Protein AF-A0A970EZI5-F1 (afdb_monomer_lite)

pLDDT: mean 96.34, std 3.73, range [73.44, 98.75]

Foldseek 3Di:
DDPVLVCCLVCVLQVQKDQQADDPCCVQNVDHRDSPDIDRDGNVLSVVCSVVVHHPSVVCVPPPD

Radius of gyration: 11.21 Å; chains: 1; bounding box: 25×20×30 Å

Sequence (65 aa):
QTPEFEWMKDNAHKYGFILRYPEGKEHITGYMCEPWHYRYVGKEVAKEIYEMGITFDEYYELFIK

Secondary structure (DSSP, 8-state):
--HHHHHHHHHGGGGTEEESS-TT-HHHHSS---TT-EEE--HHHHHHHHHHT--HHHHHHHHT-

Structure (mmCIF, N/CA/C/O backbone):
data_AF-A0A970EZI5-F1
#
_entry.id   AF-A0A970EZI5-F1
#
loop_
_atom_site.group_PDB
_atom_site.id
_atom_site.type_symbol
_atom_site.label_atom_id
_atom_site.label_alt_id
_atom_site.label_comp_id
_atom_site.label_asym_id
_atom_site.label_entity_id
_atom_site.label_seq_id
_atom_site.pdbx_PDB_ins_code
_atom_site.Cartn_x
_atom_site.Cartn_y
_atom_site.Cartn_z
_atom_site.occupancy
_atom_site.B_iso_or_equiv
_atom_site.auth_seq_id
_atom_site.auth_comp_id
_atom_site.auth_asym_id
_atom_site.auth_atom_id
_atom_site.pdbx_PDB_model_num
ATOM 1 N N . GLN A 1 1 ? 14.221 -0.833 -10.187 1.00 73.44 1 GLN A N 1
ATOM 2 C CA . GLN A 1 1 ? 12.747 -0.889 -10.285 1.00 73.44 1 GLN A CA 1
ATOM 3 C C . GLN A 1 1 ? 12.350 -0.669 -11.733 1.00 73.44 1 GLN A C 1
ATOM 5 O O . GLN A 1 1 ? 13.074 0.034 -12.434 1.00 73.44 1 GLN A O 1
ATOM 10 N N . THR A 1 2 ? 11.292 -1.331 -12.203 1.00 91.69 2 THR A N 1
ATOM 11 C CA . THR A 1 2 ? 10.822 -1.193 -13.590 1.00 91.69 2 THR A CA 1
ATOM 12 C C . THR A 1 2 ? 9.746 -0.105 -13.684 1.00 91.69 2 THR A C 1
ATOM 14 O O . THR A 1 2 ? 9.104 0.189 -12.671 1.00 91.69 2 THR A O 1
ATOM 17 N N . PRO A 1 3 ? 9.514 0.489 -14.869 1.00 94.38 3 PRO A N 1
ATOM 18 C CA . PRO A 1 3 ? 8.438 1.464 -15.061 1.00 94.38 3 PRO A CA 1
ATOM 19 C C . PRO A 1 3 ? 7.055 0.932 -14.655 1.00 94.38 3 PRO A C 1
ATOM 21 O O . PRO A 1 3 ? 6.235 1.673 -14.122 1.00 94.38 3 PRO A O 1
ATOM 24 N N . GLU A 1 4 ? 6.803 -0.360 -14.865 1.00 92.94 4 GLU A N 1
ATOM 25 C CA . GLU A 1 4 ? 5.543 -1.020 -14.519 1.00 92.94 4 GLU A CA 1
ATOM 26 C C . GLU A 1 4 ? 5.356 -1.122 -13.004 1.00 92.94 4 GLU A C 1
ATOM 28 O O . GLU A 1 4 ? 4.242 -0.954 -12.513 1.00 92.94 4 GLU A O 1
ATOM 33 N N . PHE A 1 5 ? 6.436 -1.364 -12.255 1.00 91.31 5 PHE A N 1
ATOM 34 C CA . PHE A 1 5 ? 6.376 -1.411 -10.796 1.00 91.31 5 PHE A CA 1
ATOM 35 C C . PHE A 1 5 ? 6.032 -0.040 -10.204 1.00 91.31 5 PHE A C 1
ATOM 37 O O . PHE A 1 5 ? 5.120 0.042 -9.382 1.00 91.31 5 PHE A O 1
ATOM 44 N N . GLU A 1 6 ? 6.695 1.031 -10.655 1.00 93.81 6 GLU A N 1
ATOM 45 C CA . GLU A 1 6 ? 6.370 2.391 -10.197 1.00 93.81 6 GLU A CA 1
ATOM 46 C C . GLU A 1 6 ? 4.935 2.771 -10.575 1.00 93.81 6 GLU A C 1
ATOM 48 O O . GLU A 1 6 ? 4.187 3.288 -9.748 1.00 93.81 6 GLU A O 1
ATOM 53 N N . TRP A 1 7 ? 4.494 2.417 -11.790 1.00 95.69 7 TRP A N 1
ATOM 54 C CA . TRP A 1 7 ? 3.110 2.651 -12.190 1.00 95.69 7 TRP A CA 1
ATOM 55 C C . TRP A 1 7 ? 2.125 1.924 -11.273 1.00 95.69 7 TRP A C 1
ATOM 57 O O . TRP A 1 7 ? 1.153 2.525 -10.820 1.00 95.69 7 TRP A O 1
ATOM 67 N N . MET A 1 8 ? 2.368 0.651 -10.962 1.00 95.88 8 MET A N 1
ATOM 68 C CA . MET A 1 8 ? 1.488 -0.110 -10.079 1.00 95.88 8 MET A CA 1
ATOM 69 C C . MET A 1 8 ? 1.479 0.458 -8.658 1.00 95.88 8 MET A C 1
ATOM 71 O O . MET A 1 8 ? 0.404 0.629 -8.086 1.00 95.88 8 MET A O 1
ATOM 75 N N . LYS A 1 9 ? 2.637 0.830 -8.112 1.00 93.19 9 LYS A N 1
ATOM 76 C CA . LYS A 1 9 ? 2.751 1.456 -6.790 1.00 93.19 9 LYS A CA 1
ATOM 77 C C . LYS A 1 9 ? 1.933 2.753 -6.694 1.00 93.19 9 LYS A C 1
ATOM 79 O O . LYS A 1 9 ? 1.197 2.929 -5.725 1.00 93.19 9 LYS A O 1
ATOM 84 N N . ASP A 1 10 ? 1.970 3.591 -7.729 1.00 96.19 10 ASP A N 1
ATOM 85 C CA . ASP A 1 10 ? 1.293 4.896 -7.750 1.00 96.19 10 ASP A CA 1
ATOM 86 C C . ASP A 1 10 ? -0.173 4.840 -8.226 1.00 96.19 10 ASP A C 1
ATOM 88 O O . ASP A 1 10 ? -0.899 5.836 -8.147 1.00 96.19 10 ASP A O 1
ATOM 92 N N . ASN A 1 11 ? -0.639 3.708 -8.771 1.00 98.06 11 ASN A N 1
ATOM 93 C CA . ASN A 1 11 ? -1.964 3.627 -9.403 1.00 98.06 11 ASN A CA 1
ATOM 94 C C . ASN A 1 11 ? -2.844 2.465 -8.936 1.00 98.06 11 ASN A C 1
ATOM 96 O O . ASN A 1 11 ? -4.060 2.570 -9.085 1.00 98.06 11 ASN A O 1
ATOM 100 N N . ALA A 1 12 ? -2.303 1.391 -8.353 1.00 98.31 12 ALA A N 1
ATOM 101 C CA . ALA A 1 12 ? -3.079 0.199 -7.987 1.00 98.31 12 ALA A CA 1
ATOM 102 C C . ALA A 1 12 ? -4.294 0.521 -7.098 1.00 98.31 12 ALA A C 1
ATOM 104 O O . ALA A 1 12 ? -5.387 -0.014 -7.318 1.00 98.31 12 ALA A O 1
ATOM 105 N N . HIS A 1 13 ? -4.139 1.468 -6.166 1.00 98.62 13 HIS A N 1
ATOM 106 C CA . HIS A 1 13 ? -5.198 1.891 -5.248 1.00 98.62 13 HIS A CA 1
ATOM 107 C C . HIS A 1 13 ? -6.434 2.438 -5.976 1.00 98.62 13 HIS A C 1
ATOM 109 O O . HIS A 1 13 ? -7.564 2.170 -5.569 1.00 98.62 13 HIS A O 1
ATOM 115 N N . LYS A 1 14 ? -6.248 3.104 -7.126 1.00 98.56 14 LYS A N 1
ATOM 116 C CA . LYS A 1 14 ? -7.336 3.637 -7.973 1.00 98.56 14 LYS A CA 1
ATOM 117 C C . LYS A 1 14 ? -8.255 2.532 -8.503 1.00 98.56 14 LYS A C 1
ATOM 119 O O . LYS A 1 14 ? -9.415 2.777 -8.847 1.00 98.56 14 LYS A O 1
ATOM 124 N N . TYR A 1 15 ? -7.743 1.305 -8.550 1.00 98.50 15 TYR A N 1
ATOM 125 C CA . TYR A 1 15 ? -8.437 0.116 -9.031 1.00 98.50 15 TYR A CA 1
ATOM 126 C C . TYR A 1 15 ? -8.848 -0.834 -7.896 1.00 98.50 15 TYR A C 1
ATOM 128 O O . TYR A 1 15 ? -9.402 -1.896 -8.166 1.00 98.50 15 TYR A O 1
ATOM 136 N N . GLY A 1 16 ? -8.637 -0.450 -6.632 1.00 98.56 16 GLY A N 1
ATOM 137 C CA . GLY A 1 16 ? -8.974 -1.270 -5.465 1.00 98.56 16 GLY A CA 1
ATOM 138 C C . GLY A 1 16 ? -7.919 -2.311 -5.096 1.00 98.56 16 GLY A C 1
ATOM 139 O O . GLY A 1 16 ? -8.229 -3.243 -4.352 1.00 98.56 16 GLY A O 1
ATOM 140 N N . PHE A 1 17 ? -6.699 -2.170 -5.619 1.00 98.75 17 PHE A N 1
ATOM 141 C CA . PHE A 1 17 ? -5.572 -3.048 -5.326 1.00 98.75 17 PHE A CA 1
ATOM 142 C C . PHE A 1 17 ? -4.532 -2.350 -4.453 1.00 98.75 17 PHE A C 1
ATOM 144 O O . PHE A 1 17 ? -4.285 -1.157 -4.594 1.00 98.75 17 PHE A O 1
ATOM 151 N N . ILE A 1 18 ? -3.872 -3.124 -3.599 1.00 98.50 18 ILE A N 1
ATOM 152 C CA . ILE A 1 18 ? -2.736 -2.680 -2.786 1.00 98.50 18 ILE A CA 1
ATOM 153 C C . ILE A 1 18 ? -1.548 -3.610 -3.007 1.00 98.50 18 ILE A C 1
ATOM 155 O O . ILE A 1 18 ? -1.744 -4.806 -3.236 1.00 98.50 18 ILE A O 1
ATOM 159 N N . LEU A 1 19 ? -0.329 -3.081 -2.891 1.00 98.00 19 LEU A N 1
ATOM 160 C CA . LEU A 1 19 ? 0.862 -3.913 -2.741 1.00 98.00 19 LEU A CA 1
ATOM 161 C C . LEU A 1 19 ? 0.799 -4.569 -1.358 1.00 98.00 19 LEU A C 1
ATOM 163 O O . LEU A 1 19 ? 0.911 -3.887 -0.340 1.00 98.00 19 LEU A O 1
ATOM 167 N N . ARG A 1 20 ? 0.549 -5.881 -1.310 1.00 98.25 20 ARG A N 1
ATOM 168 C CA . ARG A 1 20 ? 0.224 -6.568 -0.052 1.00 98.25 20 ARG A CA 1
ATOM 169 C C . ARG A 1 20 ? 1.427 -6.675 0.884 1.00 98.25 20 ARG A C 1
ATOM 171 O O . ARG A 1 20 ? 1.239 -6.601 2.099 1.00 98.25 20 ARG A O 1
ATOM 178 N N . TYR A 1 21 ? 2.618 -6.839 0.313 1.00 97.69 21 TYR A N 1
ATOM 179 C CA . TYR A 1 21 ? 3.873 -7.050 1.031 1.00 97.69 21 TYR A CA 1
ATOM 180 C C . TYR A 1 21 ? 4.934 -6.050 0.551 1.00 97.69 21 TYR A C 1
ATOM 182 O O . TYR A 1 21 ? 5.765 -6.387 -0.297 1.00 97.69 21 TYR A O 1
ATOM 190 N N . PRO A 1 22 ? 4.866 -4.792 1.022 1.00 96.31 22 PRO A N 1
ATOM 191 C CA . PRO A 1 22 ? 5.844 -3.772 0.674 1.00 96.31 22 PRO A CA 1
ATOM 192 C C . PRO A 1 22 ? 7.168 -3.970 1.426 1.00 96.31 22 PRO A C 1
ATOM 194 O O . PRO A 1 22 ? 7.205 -4.506 2.535 1.00 96.31 22 PRO A O 1
ATOM 197 N N . GLU A 1 23 ? 8.251 -3.487 0.8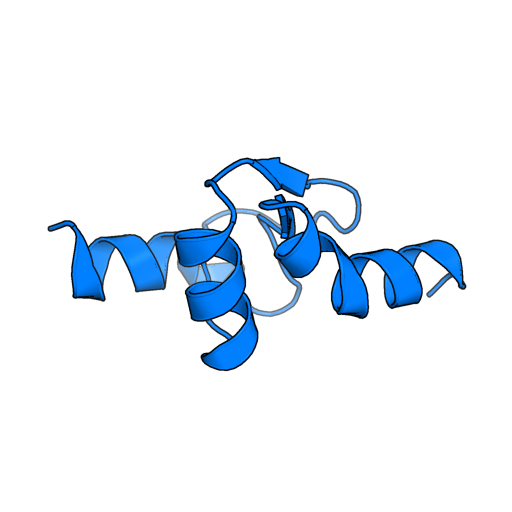22 1.00 94.81 23 GLU A N 1
ATOM 198 C CA . GLU A 1 23 ? 9.592 -3.483 1.415 1.00 94.81 23 GLU A CA 1
ATOM 199 C C . GLU A 1 23 ? 9.630 -2.694 2.730 1.00 94.81 23 GLU A C 1
ATOM 201 O O . GLU A 1 23 ? 9.026 -1.625 2.845 1.00 94.81 23 GLU A O 1
ATOM 206 N N . GLY A 1 24 ? 10.340 -3.218 3.732 1.00 95.94 24 GLY A N 1
ATOM 207 C CA . GLY A 1 24 ? 10.510 -2.566 5.034 1.00 95.94 24 GLY A CA 1
ATOM 208 C C . GLY A 1 24 ? 9.337 -2.757 6.002 1.00 95.94 24 GLY A C 1
ATOM 209 O O . GLY A 1 24 ? 9.362 -2.231 7.117 1.00 95.94 24 GLY A O 1
ATOM 210 N N . LYS A 1 25 ? 8.303 -3.508 5.607 1.00 97.38 25 LYS A N 1
ATOM 211 C CA . LYS A 1 25 ? 7.119 -3.828 6.424 1.00 97.38 25 LYS A CA 1
ATOM 212 C C . LYS A 1 25 ? 7.035 -5.320 6.778 1.00 97.38 25 LYS A C 1
ATOM 214 O O . LYS A 1 25 ? 5.983 -5.808 7.192 1.00 97.38 25 LYS A O 1
ATOM 219 N N . GLU A 1 26 ? 8.136 -6.058 6.666 1.00 97.25 26 GLU A N 1
ATOM 220 C CA . GLU A 1 26 ? 8.215 -7.502 6.935 1.00 97.25 26 GLU A CA 1
ATOM 221 C C . GLU A 1 26 ? 7.889 -7.820 8.399 1.00 97.25 26 GLU A C 1
ATOM 223 O O . GLU A 1 26 ? 7.211 -8.795 8.701 1.00 97.25 26 GLU A O 1
ATOM 228 N N . HIS A 1 27 ? 8.314 -6.949 9.315 1.00 97.25 27 HIS A N 1
ATOM 229 C CA . HIS A 1 27 ? 8.044 -7.065 10.750 1.00 9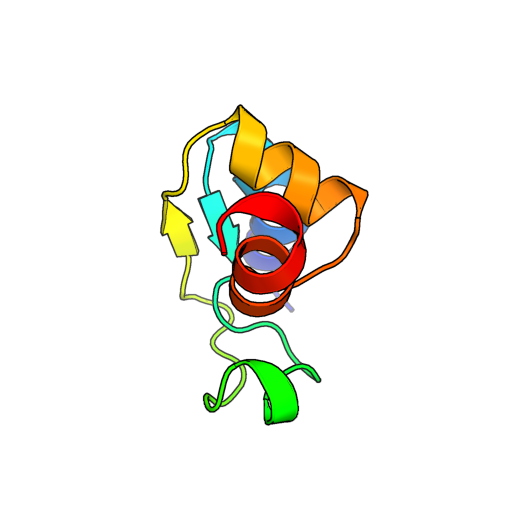7.25 27 HIS A CA 1
ATOM 230 C C . HIS A 1 27 ? 6.559 -6.900 11.117 1.00 97.25 27 HIS A C 1
ATOM 232 O O . HIS A 1 27 ? 6.161 -7.299 12.208 1.00 97.25 27 HIS A O 1
ATOM 238 N N . ILE A 1 28 ? 5.756 -6.316 10.222 1.00 97.50 28 ILE A N 1
ATOM 239 C CA . ILE A 1 28 ? 4.307 -6.149 10.392 1.00 97.50 28 ILE A CA 1
ATOM 240 C C . ILE A 1 28 ? 3.569 -7.265 9.662 1.00 97.50 28 ILE A C 1
ATOM 242 O O . ILE A 1 28 ? 2.728 -7.947 10.235 1.00 97.50 28 ILE A O 1
ATOM 246 N N . THR A 1 29 ? 3.894 -7.449 8.384 1.00 96.81 29 THR A N 1
ATOM 247 C CA . THR A 1 29 ? 3.163 -8.361 7.500 1.00 96.81 29 THR A CA 1
ATOM 248 C C . THR A 1 29 ? 3.555 -9.826 7.692 1.00 96.81 29 THR A C 1
ATOM 250 O O . THR A 1 29 ? 2.799 -10.711 7.300 1.00 96.81 29 THR A O 1
ATOM 253 N N . GLY A 1 30 ? 4.733 -10.098 8.263 1.00 96.94 30 GLY A N 1
ATOM 254 C CA . GLY A 1 30 ? 5.295 -11.440 8.432 1.00 96.94 30 GLY A CA 1
ATOM 255 C C . GLY A 1 30 ? 5.866 -12.061 7.152 1.00 96.94 30 GLY A C 1
ATOM 256 O O . GLY A 1 30 ? 6.337 -13.196 7.192 1.00 96.94 30 GLY A O 1
ATOM 257 N N . TYR A 1 31 ? 5.843 -11.339 6.029 1.00 96.25 31 TYR A N 1
ATOM 258 C CA . TYR A 1 31 ? 6.321 -11.802 4.726 1.00 96.25 31 TYR A CA 1
ATOM 259 C C . TYR A 1 31 ? 7.428 -10.889 4.208 1.00 96.25 31 TYR A C 1
ATOM 261 O O . TYR A 1 31 ? 7.439 -9.692 4.485 1.00 96.25 31 TYR A O 1
ATOM 269 N N . MET A 1 32 ? 8.359 -11.463 3.444 1.00 96.88 32 MET A N 1
ATOM 270 C CA . MET A 1 32 ? 9.352 -10.687 2.698 1.00 96.88 32 MET A CA 1
ATOM 271 C C . MET A 1 32 ? 8.678 -9.802 1.641 1.00 96.88 32 MET A C 1
ATOM 273 O O . MET A 1 32 ? 7.558 -10.081 1.220 1.00 96.88 32 MET A O 1
ATOM 277 N N . CYS A 1 33 ? 9.375 -8.757 1.188 1.00 95.38 33 CYS A N 1
ATOM 278 C CA . CYS A 1 33 ? 8.902 -7.917 0.090 1.00 95.38 33 CYS A CA 1
ATOM 279 C C . CYS A 1 33 ? 8.558 -8.755 -1.155 1.00 95.38 33 CYS A C 1
ATOM 281 O O . CYS A 1 33 ? 9.409 -9.471 -1.690 1.00 95.38 33 CYS A O 1
ATOM 283 N N . GLU A 1 34 ? 7.324 -8.618 -1.643 1.00 95.56 34 GLU A N 1
ATOM 284 C CA . GLU A 1 34 ? 6.841 -9.255 -2.871 1.00 95.56 34 GLU A CA 1
ATOM 285 C C . GLU A 1 34 ? 6.292 -8.179 -3.823 1.00 95.56 34 GLU A C 1
ATOM 287 O O . GLU A 1 34 ? 5.085 -7.924 -3.839 1.00 95.56 34 GLU A O 1
ATOM 292 N N . PRO A 1 35 ? 7.137 -7.539 -4.656 1.00 92.62 35 PRO A N 1
ATOM 293 C CA . PRO A 1 35 ? 6.733 -6.415 -5.512 1.00 92.62 35 PRO A CA 1
ATOM 294 C C . PRO A 1 35 ? 5.674 -6.769 -6.574 1.00 92.62 35 PRO A C 1
ATOM 296 O O . PRO A 1 35 ? 5.104 -5.874 -7.197 1.00 92.62 35 PRO A O 1
ATOM 299 N N . TRP A 1 36 ? 5.406 -8.060 -6.789 1.00 93.88 36 TRP A N 1
ATOM 300 C CA . TRP A 1 36 ? 4.379 -8.579 -7.697 1.00 93.88 36 TRP A CA 1
ATOM 301 C C . TRP A 1 36 ? 3.036 -8.873 -7.009 1.00 93.88 36 TRP A C 1
ATOM 303 O O . TRP A 1 36 ? 2.040 -9.100 -7.697 1.00 93.88 36 TRP A O 1
ATOM 313 N N . HIS A 1 37 ? 2.981 -8.910 -5.674 1.00 97.19 37 HIS A N 1
ATOM 314 C CA . HIS A 1 37 ? 1.804 -9.384 -4.951 1.00 97.19 37 HIS A CA 1
ATOM 315 C C . HIS A 1 37 ? 0.808 -8.254 -4.695 1.00 97.19 37 HIS A C 1
ATOM 317 O O . HIS A 1 37 ? 0.898 -7.519 -3.708 1.00 97.19 37 HIS A O 1
ATOM 323 N N . TYR A 1 38 ? -0.209 -8.169 -5.553 1.00 97.81 38 TYR A N 1
ATOM 324 C CA . TYR A 1 38 ? -1.309 -7.225 -5.389 1.00 97.81 38 TYR A CA 1
ATOM 325 C C . TYR A 1 38 ? -2.566 -7.906 -4.861 1.00 97.81 38 TYR A C 1
ATOM 327 O O . TYR A 1 38 ? -3.008 -8.932 -5.376 1.00 97.81 38 TYR A O 1
ATOM 335 N N . ARG A 1 39 ? -3.173 -7.301 -3.841 1.00 98.38 39 ARG A N 1
ATOM 336 C CA . ARG A 1 39 ? -4.403 -7.790 -3.214 1.00 98.38 39 ARG A CA 1
ATOM 337 C C . ARG A 1 39 ? -5.552 -6.836 -3.504 1.00 98.38 39 ARG A C 1
ATOM 339 O O . ARG A 1 39 ? -5.444 -5.646 -3.226 1.00 98.38 39 ARG A O 1
ATOM 346 N N . TYR A 1 40 ? -6.666 -7.367 -4.003 1.00 98.50 40 TYR A N 1
ATOM 347 C CA . TYR A 1 40 ? -7.912 -6.611 -4.094 1.00 98.50 40 TYR A CA 1
ATOM 348 C C . TYR A 1 40 ? -8.572 -6.485 -2.715 1.00 98.50 40 TYR A C 1
ATOM 350 O O . TYR A 1 40 ? -8.809 -7.493 -2.037 1.00 98.50 40 TYR A O 1
ATOM 358 N N . VAL A 1 41 ? -8.872 -5.249 -2.322 1.00 98.19 41 VAL A N 1
ATOM 359 C CA . VAL A 1 41 ? -9.532 -4.900 -1.050 1.00 98.19 41 VAL A CA 1
ATOM 360 C C . VAL A 1 41 ? -10.732 -3.964 -1.241 1.00 98.19 41 VAL A C 1
ATOM 362 O O . VAL A 1 41 ? -11.404 -3.626 -0.274 1.00 98.19 41 VAL A O 1
ATOM 365 N N . GLY A 1 42 ? -11.038 -3.578 -2.485 1.00 98.56 42 GLY A N 1
ATOM 366 C CA . GLY A 1 42 ? -12.049 -2.566 -2.802 1.00 98.56 42 GLY A CA 1
ATOM 367 C C . GLY A 1 42 ? -11.447 -1.162 -2.917 1.00 98.56 42 GLY A C 1
ATOM 368 O O . GLY A 1 42 ? -10.382 -0.883 -2.374 1.00 98.56 42 GLY A O 1
ATOM 369 N N . LYS A 1 43 ? -12.108 -0.280 -3.678 1.00 98.44 43 LYS A N 1
ATOM 370 C CA . LYS A 1 43 ? -11.568 1.049 -4.027 1.00 98.44 43 LYS A CA 1
ATOM 371 C C . LYS A 1 43 ? -11.374 1.960 -2.818 1.00 98.44 43 LYS A C 1
ATOM 373 O O . LYS A 1 43 ? -10.320 2.572 -2.711 1.00 98.44 43 LYS A O 1
ATOM 378 N N . GLU A 1 44 ? -12.358 2.017 -1.926 1.00 98.19 44 GLU A N 1
ATOM 379 C CA . GLU A 1 44 ? -12.301 2.898 -0.753 1.00 98.19 44 GLU A CA 1
ATOM 380 C C . GLU A 1 44 ? -11.171 2.479 0.193 1.00 98.19 44 GLU A C 1
ATOM 382 O O . GLU A 1 44 ? -10.266 3.262 0.460 1.00 98.19 44 GLU A O 1
ATOM 387 N N . VAL A 1 45 ? -11.134 1.198 0.572 1.00 98.38 45 VAL A N 1
ATOM 388 C CA . VAL A 1 45 ? -10.085 0.644 1.443 1.00 98.38 45 VAL A CA 1
ATOM 389 C C . VAL A 1 45 ? -8.695 0.807 0.824 1.00 98.38 45 VAL A C 1
ATOM 391 O O . VAL A 1 45 ? -7.755 1.224 1.493 1.00 98.38 45 VAL A O 1
ATOM 394 N N . ALA A 1 46 ? -8.536 0.497 -0.467 1.00 98.69 46 ALA A N 1
ATOM 395 C CA . ALA A 1 46 ? -7.236 0.620 -1.122 1.00 98.69 46 ALA A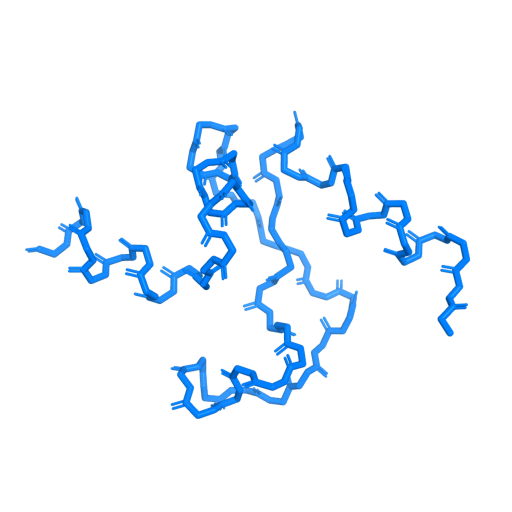 CA 1
ATOM 396 C C . ALA A 1 46 ? -6.751 2.075 -1.171 1.00 98.69 46 ALA A C 1
ATOM 398 O O . ALA A 1 46 ? -5.554 2.325 -1.027 1.00 98.69 46 ALA A O 1
ATOM 399 N N . LYS A 1 47 ? -7.673 3.024 -1.367 1.00 98.56 47 LYS A N 1
ATOM 400 C CA . LYS A 1 47 ? -7.385 4.457 -1.334 1.00 98.56 47 LYS A CA 1
ATOM 401 C C . LYS A 1 47 ? -6.930 4.894 0.058 1.00 98.56 47 LYS A C 1
ATOM 403 O O . LYS A 1 47 ? -5.888 5.529 0.152 1.00 98.56 47 LYS A O 1
ATOM 408 N N . GLU A 1 48 ? -7.648 4.512 1.112 1.00 98.31 48 GLU A N 1
ATOM 409 C CA . GLU A 1 48 ? -7.284 4.835 2.501 1.00 98.31 48 GLU A CA 1
ATOM 410 C C . GLU A 1 48 ? -5.891 4.299 2.853 1.00 98.31 48 GLU A C 1
ATOM 412 O O . GLU A 1 48 ? -5.037 5.040 3.338 1.00 98.31 48 GLU A O 1
ATOM 417 N N . ILE A 1 49 ? -5.621 3.033 2.519 1.00 98.44 49 ILE A N 1
ATOM 418 C CA . ILE A 1 49 ? -4.316 2.395 2.738 1.00 98.44 49 ILE A CA 1
ATOM 419 C C . ILE A 1 49 ? -3.195 3.159 2.022 1.00 98.44 49 ILE A C 1
ATOM 421 O O . ILE A 1 49 ? -2.141 3.403 2.611 1.00 98.44 49 ILE A O 1
ATOM 425 N N . TYR A 1 50 ? -3.421 3.551 0.765 1.00 98.31 50 TYR A N 1
ATOM 426 C CA . TYR A 1 50 ? -2.444 4.300 -0.022 1.00 98.31 50 TYR A CA 1
ATOM 427 C C . TYR A 1 50 ? -2.202 5.711 0.530 1.00 98.31 50 TYR A C 1
ATOM 429 O O . TYR A 1 50 ? -1.051 6.106 0.694 1.00 98.31 50 TYR A O 1
ATOM 437 N N . GLU A 1 51 ? -3.263 6.457 0.846 1.00 98.06 51 GLU A N 1
ATOM 438 C CA . GLU A 1 51 ? -3.168 7.831 1.360 1.00 98.06 51 GLU A CA 1
ATOM 439 C C . GLU A 1 51 ? -2.509 7.889 2.745 1.00 98.06 51 GLU A C 1
ATOM 441 O O . GLU A 1 51 ? -1.767 8.826 3.037 1.00 98.06 51 GLU A O 1
ATOM 446 N N . MET A 1 52 ? -2.734 6.874 3.582 1.00 97.75 52 MET A N 1
ATOM 447 C CA . MET A 1 52 ? -2.116 6.764 4.905 1.00 97.75 52 MET A CA 1
ATOM 448 C C . MET A 1 52 ? -0.700 6.170 4.871 1.00 97.75 52 MET A C 1
ATOM 450 O O . MET A 1 52 ? 0.023 6.270 5.862 1.00 97.75 52 MET A O 1
ATOM 454 N N . GLY A 1 53 ? -0.292 5.534 3.768 1.00 97.12 53 GLY A N 1
ATOM 455 C CA . GLY A 1 53 ? 1.009 4.867 3.662 1.00 97.12 53 GLY A CA 1
ATOM 456 C C . GLY A 1 53 ? 1.164 3.668 4.608 1.00 97.12 53 GLY A C 1
ATOM 457 O O . GLY A 1 53 ? 2.260 3.418 5.118 1.00 97.12 53 GLY A O 1
ATOM 458 N N . ILE A 1 54 ? 0.073 2.944 4.869 1.00 97.69 54 ILE A N 1
ATOM 459 C CA . ILE A 1 54 ? 0.037 1.803 5.797 1.00 97.69 54 ILE A CA 1
ATOM 460 C C . ILE A 1 54 ? -0.096 0.466 5.060 1.00 97.69 54 ILE A C 1
ATOM 462 O O . ILE A 1 54 ? -0.303 0.403 3.852 1.00 97.69 54 ILE A O 1
ATOM 466 N N . THR A 1 55 ? 0.048 -0.629 5.795 1.00 98.12 55 THR A N 1
ATOM 467 C CA . THR A 1 55 ? -0.227 -1.993 5.329 1.00 98.12 55 THR A CA 1
ATOM 468 C C . THR A 1 55 ? -1.693 -2.372 5.543 1.00 98.12 55 THR A C 1
ATOM 470 O O . THR A 1 55 ? -2.424 -1.721 6.290 1.00 98.12 55 THR A O 1
ATOM 473 N N . PHE A 1 56 ? -2.131 -3.469 4.918 1.00 98.12 56 PHE A N 1
ATOM 474 C CA . PHE A 1 56 ? -3.462 -4.024 5.187 1.00 98.12 56 PHE A CA 1
ATOM 475 C C . PHE A 1 56 ? -3.626 -4.482 6.643 1.00 98.12 56 PHE A C 1
ATOM 477 O O . PHE A 1 56 ? -4.712 -4.368 7.197 1.00 98.12 56 PHE A O 1
ATOM 484 N N . ASP A 1 57 ? -2.559 -4.988 7.262 1.00 98.00 57 ASP A N 1
ATOM 485 C CA . ASP A 1 57 ? -2.565 -5.433 8.657 1.00 98.00 57 ASP A CA 1
ATOM 486 C C . ASP A 1 57 ? -2.775 -4.243 9.607 1.00 98.00 57 ASP A C 1
ATOM 488 O O . ASP A 1 57 ? -3.642 -4.291 10.477 1.00 98.00 57 ASP A O 1
ATOM 492 N N . GLU A 1 58 ? -2.056 -3.138 9.377 1.00 98.19 58 GLU A N 1
ATOM 493 C CA . GLU A 1 58 ? -2.263 -1.873 10.099 1.00 98.19 58 GLU A CA 1
ATOM 494 C C . GLU A 1 58 ? -3.691 -1.339 9.895 1.00 98.19 58 GLU A C 1
ATOM 496 O O . GLU A 1 58 ? -4.338 -0.936 10.858 1.00 98.19 58 GLU A O 1
ATOM 501 N N . TYR A 1 59 ? -4.217 -1.383 8.666 1.00 98.06 59 TYR A N 1
ATOM 502 C CA . TYR A 1 59 ? -5.599 -0.984 8.378 1.00 98.06 59 TYR A CA 1
ATOM 503 C C . TYR A 1 59 ? -6.622 -1.816 9.161 1.00 98.06 59 TYR A C 1
ATOM 505 O O . TYR A 1 59 ? -7.561 -1.277 9.745 1.00 98.06 59 TYR A O 1
ATOM 513 N N . TYR A 1 60 ? -6.433 -3.136 9.188 1.00 96.88 60 TYR A N 1
ATOM 514 C CA . TYR A 1 60 ? -7.339 -4.057 9.863 1.00 96.88 60 TYR A CA 1
ATOM 515 C C . TYR A 1 60 ? -7.414 -3.777 11.371 1.00 96.88 60 TYR A C 1
ATOM 517 O O . TYR A 1 60 ? -8.511 -3.717 11.925 1.00 96.88 60 TYR A O 1
ATOM 525 N N . GLU A 1 61 ? -6.268 -3.560 12.022 1.00 97.38 61 GLU A N 1
ATOM 526 C CA . GLU A 1 61 ? -6.201 -3.241 13.456 1.00 97.38 61 GLU A CA 1
ATOM 527 C C . GLU A 1 61 ? -6.774 -1.855 13.793 1.00 97.38 61 GLU A C 1
ATOM 529 O O . GLU A 1 61 ? -7.274 -1.664 14.897 1.00 97.38 61 GLU A O 1
ATOM 534 N N . LEU A 1 62 ? -6.715 -0.890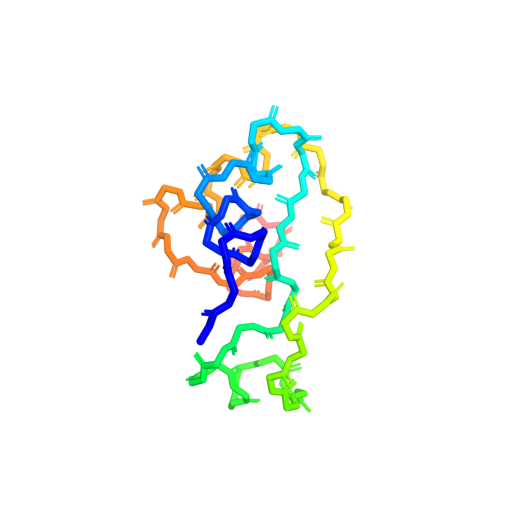 12.869 1.00 96.75 62 LEU A N 1
ATOM 535 C CA . LEU A 1 62 ? -7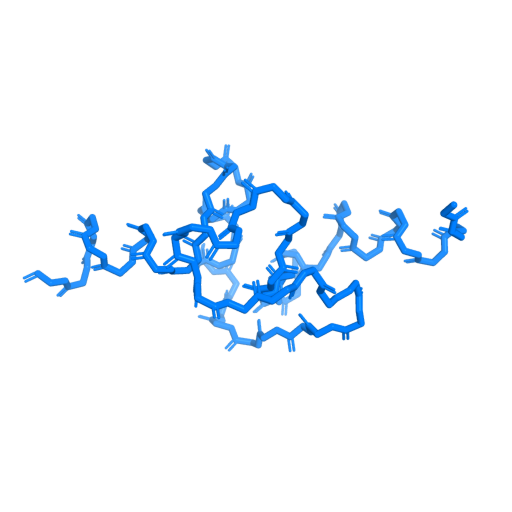.226 0.466 13.094 1.00 96.75 62 LEU A CA 1
ATOM 536 C C . LEU A 1 62 ? -8.740 0.602 12.884 1.00 96.75 62 LEU A C 1
ATOM 538 O O . LEU A 1 62 ? -9.365 1.421 13.558 1.00 96.75 62 LEU A O 1
ATOM 542 N N . PHE A 1 63 ? -9.315 -0.135 11.927 1.00 95.69 63 PHE A N 1
ATOM 543 C CA . PHE A 1 63 ? -10.666 0.153 11.422 1.00 95.69 63 PHE A CA 1
ATOM 544 C C . PHE A 1 63 ? -11.636 -1.030 11.410 1.00 95.69 63 PHE A C 1
ATOM 546 O O . PHE A 1 63 ? -12.841 -0.806 11.296 1.00 95.69 63 PHE A O 1
ATOM 553 N N . ILE A 1 64 ? -11.152 -2.275 11.474 1.00 92.94 64 ILE A N 1
ATOM 554 C CA . ILE A 1 64 ? -12.013 -3.467 11.363 1.00 92.94 64 ILE A CA 1
ATOM 555 C C . ILE A 1 64 ? -12.146 -4.204 12.692 1.00 92.94 64 ILE A C 1
ATOM 557 O O . ILE A 1 64 ? -13.226 -4.710 13.0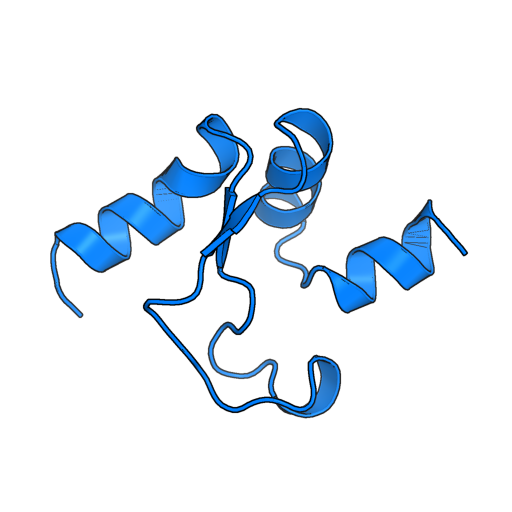04 1.00 92.94 64 ILE A O 1
ATOM 561 N N . LYS A 1 65 ? -11.048 -4.313 13.433 1.00 84.62 65 LYS A N 1
ATOM 562 C CA . LYS A 1 65 ? -11.022 -4.951 14.747 1.00 84.62 65 LYS A CA 1
ATOM 563 C C . LYS A 1 65 ? -11.647 -4.063 15.818 1.00 84.62 65 LYS A C 1
ATOM 565 O O . LYS A 1 65 ? -12.341 -4.643 16.683 1.00 84.62 65 LYS A O 1
#